Protein AF-A0A523TCR0-F1 (afdb_monomer_lite)

Radius of gyration: 12.7 Å; chains: 1; bounding box: 30×18×32 Å

Sequence (39 aa):
MKGEILSCPSCGLELEVTENKGDSVELKELGIEGEDWGE

pLDDT: mean 86.43, std 13.18, range [54.59, 96.81]

Secondary structure (DSSP, 8-state):
-TT-EEE-TTT--EEEEEEE-SS-EEEEEE----S----

Foldseek 3Di:
DAQDWDADPVPRWIWGFHDDPPVDTDIDTPDPPPDPPDD

Structure (mmCIF, N/CA/C/O backbone):
data_AF-A0A523TCR0-F1
#
_entry.id   AF-A0A523TCR0-F1
#
loop_
_atom_site.group_PDB
_atom_site.id
_atom_site.type_symbol
_atom_site.label_atom_id
_atom_site.label_alt_id
_atom_site.label_comp_id
_atom_site.label_asym_id
_atom_site.label_entity_id
_atom_site.label_seq_id
_atom_site.pdbx_PDB_ins_code
_atom_site.Cartn_x
_atom_site.Cartn_y
_atom_site.Cartn_z
_atom_site.occupancy
_atom_site.B_iso_or_equiv
_atom_site.auth_seq_id
_atom_site.auth_comp_id
_atom_site.auth_asym_id
_atom_site.auth_atom_id
_atom_site.pdbx_PDB_model_num
ATOM 1 N N . MET A 1 1 ? -1.495 -7.725 9.441 1.00 70.06 1 MET A N 1
ATOM 2 C CA . MET A 1 1 ? -0.595 -7.164 10.498 1.00 70.06 1 MET A CA 1
ATOM 3 C C . MET A 1 1 ? 0.197 -5.983 9.925 1.00 70.06 1 MET A C 1
ATOM 5 O O . MET A 1 1 ? 0.196 -5.852 8.715 1.00 70.06 1 MET A O 1
ATOM 9 N N . LYS A 1 2 ? 0.849 -5.107 10.718 1.00 91.94 2 LYS A N 1
ATOM 10 C CA . LYS A 1 2 ? 1.692 -4.022 10.147 1.00 91.94 2 LYS A CA 1
ATOM 11 C C . LYS A 1 2 ? 2.878 -4.616 9.366 1.00 91.94 2 LYS A C 1
ATOM 13 O O . LYS A 1 2 ? 3.534 -5.509 9.893 1.00 91.94 2 LYS A O 1
ATOM 18 N N . GLY A 1 3 ? 3.137 -4.120 8.156 1.00 93.94 3 GLY A N 1
ATOM 19 C CA . GLY A 1 3 ? 4.154 -4.621 7.219 1.00 93.94 3 GLY A CA 1
ATOM 20 C C . GLY A 1 3 ? 3.701 -5.801 6.351 1.00 93.94 3 GLY A C 1
ATOM 21 O O . GLY A 1 3 ? 4.493 -6.353 5.598 1.00 93.94 3 GLY A O 1
ATOM 22 N N . GLU A 1 4 ? 2.445 -6.227 6.468 1.00 95.62 4 GLU A N 1
ATOM 23 C CA . GLU A 1 4 ? 1.873 -7.267 5.612 1.00 95.62 4 GLU A CA 1
ATOM 24 C C . GLU A 1 4 ? 1.611 -6.726 4.205 1.00 95.62 4 GLU A C 1
ATOM 26 O O . GLU A 1 4 ? 1.101 -5.612 4.064 1.00 95.62 4 GLU A O 1
ATOM 31 N N . ILE A 1 5 ? 1.940 -7.526 3.185 1.00 95.06 5 ILE A N 1
ATOM 32 C CA . ILE A 1 5 ? 1.702 -7.185 1.781 1.00 95.06 5 ILE A CA 1
ATOM 33 C C . ILE A 1 5 ? 0.434 -7.876 1.290 1.00 95.06 5 ILE A C 1
ATOM 35 O O . ILE A 1 5 ? 0.263 -9.085 1.449 1.00 95.06 5 ILE A O 1
ATOM 39 N N . LEU A 1 6 ? -0.449 -7.093 0.681 1.00 94.38 6 LEU A N 1
ATOM 40 C CA . LEU A 1 6 ? -1.732 -7.514 0.145 1.00 94.38 6 LEU A CA 1
ATOM 41 C C . LEU A 1 6 ? -1.765 -7.242 -1.356 1.00 94.38 6 LEU A C 1
ATOM 43 O O . LEU A 1 6 ? -1.443 -6.144 -1.801 1.00 94.38 6 LEU A O 1
ATOM 47 N N . SER A 1 7 ? -2.215 -8.215 -2.139 1.00 93.94 7 SER A N 1
ATOM 48 C CA . SER A 1 7 ? -2.473 -8.023 -3.568 1.00 93.94 7 SER A CA 1
ATOM 49 C C . SER A 1 7 ? -3.948 -7.694 -3.777 1.00 93.94 7 SER A C 1
ATOM 51 O O . SER A 1 7 ? -4.818 -8.458 -3.354 1.00 93.94 7 SER A O 1
ATOM 53 N N . CYS A 1 8 ? -4.254 -6.576 -4.433 1.00 92.31 8 CYS A N 1
ATOM 54 C CA . CYS A 1 8 ? -5.628 -6.203 -4.746 1.00 92.31 8 CYS A CA 1
ATOM 55 C C . CYS A 1 8 ? -6.142 -7.036 -5.934 1.00 92.31 8 CYS A C 1
ATOM 57 O O . CYS A 1 8 ? -5.696 -6.817 -7.062 1.00 92.31 8 CYS A O 1
ATOM 59 N N . PRO A 1 9 ? -7.112 -7.951 -5.747 1.00 93.69 9 PRO A N 1
ATOM 60 C CA . PRO A 1 9 ? -7.584 -8.819 -6.829 1.00 93.69 9 PRO A CA 1
ATOM 61 C C . PRO A 1 9 ? -8.339 -8.062 -7.933 1.00 93.69 9 PRO A C 1
ATOM 63 O O . PRO A 1 9 ? -8.534 -8.601 -9.017 1.00 93.69 9 PRO A O 1
ATOM 66 N N . SER A 1 10 ? -8.771 -6.825 -7.667 1.00 94.25 10 SER A N 1
ATOM 67 C CA . SER A 1 10 ? -9.536 -6.011 -8.616 1.00 94.25 10 SER A CA 1
ATOM 68 C C . SER A 1 10 ? -8.658 -5.241 -9.604 1.00 94.25 10 SER A C 1
ATOM 70 O O . SER A 1 10 ? -9.058 -5.064 -10.751 1.00 94.25 10 SER A O 1
ATOM 72 N N . CYS A 1 11 ? -7.489 -4.756 -9.172 1.00 90.62 11 CYS A N 1
ATOM 73 C CA . CYS A 1 11 ? -6.611 -3.911 -9.995 1.00 90.62 11 CYS A CA 1
ATOM 74 C C . CYS A 1 11 ? -5.165 -4.414 -10.100 1.00 90.62 11 CYS A C 1
ATOM 76 O O . CYS A 1 11 ? -4.405 -3.881 -10.900 1.00 90.62 11 CYS A O 1
ATOM 78 N N . GLY A 1 12 ? -4.781 -5.426 -9.320 1.00 89.75 12 GLY A N 1
ATOM 79 C CA . GLY A 1 12 ? -3.439 -6.004 -9.336 1.00 89.75 12 GLY A CA 1
ATOM 80 C C . GLY A 1 12 ? -2.381 -5.230 -8.546 1.00 89.75 12 GLY A C 1
ATOM 81 O O . GLY A 1 12 ? -1.228 -5.640 -8.566 1.00 89.75 12 GLY A O 1
ATOM 82 N N . LEU A 1 13 ? -2.743 -4.149 -7.845 1.00 91.12 13 LEU A N 1
ATOM 83 C CA . LEU A 1 13 ? -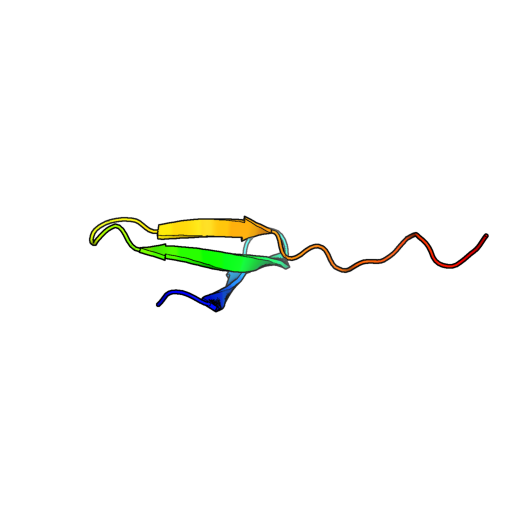1.799 -3.399 -7.009 1.00 91.12 13 LEU A CA 1
ATOM 84 C C . LEU A 1 13 ? -1.297 -4.229 -5.825 1.00 91.12 13 LEU A C 1
ATOM 86 O O . LEU A 1 13 ? -2.069 -4.960 -5.198 1.00 91.12 13 LEU A O 1
ATOM 90 N N . GLU A 1 14 ? -0.028 -4.041 -5.481 1.00 94.31 14 GLU A N 1
ATOM 91 C CA . GLU A 1 14 ? 0.542 -4.476 -4.209 1.00 94.31 14 GLU A CA 1
ATOM 92 C C . GLU A 1 14 ? 0.376 -3.355 -3.178 1.00 94.31 14 GLU A C 1
ATOM 94 O O . GLU A 1 14 ? 0.622 -2.184 -3.460 1.00 94.31 14 GLU A O 1
ATOM 99 N N . LEU A 1 15 ? -0.093 -3.697 -1.982 1.00 94.69 15 LEU A N 1
ATOM 100 C CA . LEU A 1 15 ? -0.408 -2.756 -0.910 1.00 94.69 15 LEU A CA 1
ATOM 101 C C . LEU A 1 15 ? 0.284 -3.207 0.379 1.00 94.69 15 LEU A C 1
ATOM 103 O O . LEU A 1 15 ? 0.182 -4.371 0.750 1.00 94.69 15 LEU A O 1
ATOM 107 N N . GLU A 1 16 ? 0.933 -2.295 1.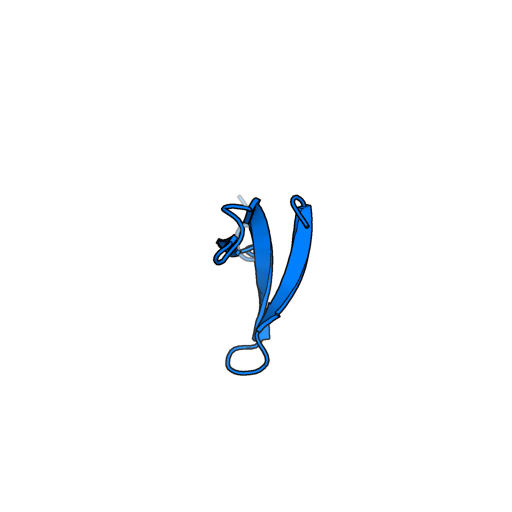095 1.00 95.75 16 GLU A N 1
ATOM 108 C CA . GLU A 1 16 ? 1.502 -2.546 2.423 1.00 95.75 16 GLU A CA 1
ATOM 109 C C . GLU A 1 16 ? 0.564 -2.032 3.521 1.00 95.75 16 GLU A C 1
ATOM 111 O O . GLU A 1 16 ? 0.099 -0.892 3.473 1.00 95.75 16 GLU A O 1
ATOM 116 N N . VAL A 1 17 ? 0.337 -2.843 4.557 1.00 96.81 17 VAL A N 1
ATOM 117 C CA . VAL A 1 17 ? -0.343 -2.407 5.785 1.00 96.81 17 VAL A CA 1
ATOM 118 C C . VAL A 1 17 ? 0.589 -1.530 6.627 1.00 96.81 17 VAL A C 1
ATOM 120 O O . VAL A 1 17 ? 1.508 -2.031 7.278 1.00 96.81 17 VAL A O 1
ATOM 123 N N . THR A 1 18 ? 0.326 -0.227 6.702 1.00 96.38 18 THR A N 1
ATOM 124 C CA . THR A 1 18 ? 1.167 0.728 7.448 1.00 96.38 18 THR A CA 1
ATOM 125 C C . THR A 1 18 ? 0.718 0.918 8.899 1.00 96.38 18 THR A C 1
ATOM 127 O O . THR A 1 18 ? 1.550 1.170 9.780 1.00 96.38 18 THR A O 1
ATOM 130 N N . GLU A 1 19 ? -0.574 0.728 9.178 1.00 96.38 19 GLU A N 1
ATOM 131 C CA . GLU A 1 19 ? -1.163 0.837 10.514 1.00 96.38 19 GLU A CA 1
ATOM 132 C C . GLU A 1 19 ? -2.351 -0.123 10.697 1.00 96.38 19 GLU A C 1
ATOM 134 O O . GLU A 1 19 ? -3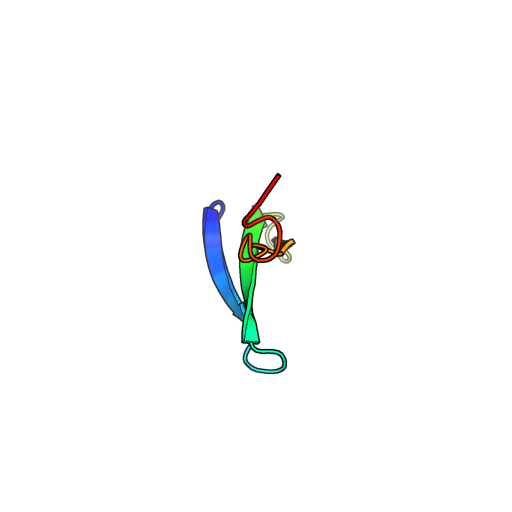.091 -0.410 9.757 1.00 96.38 19 GLU A O 1
ATOM 139 N N . ASN A 1 20 ? -2.540 -0.620 11.924 1.00 94.31 20 ASN A N 1
ATOM 140 C CA . ASN A 1 20 ? -3.683 -1.444 12.317 1.00 94.31 20 ASN A CA 1
ATOM 141 C C . ASN A 1 20 ? -4.439 -0.752 13.461 1.00 94.31 20 ASN A C 1
ATOM 143 O O . ASN A 1 20 ? -3.870 -0.531 14.529 1.00 94.31 20 ASN A O 1
ATOM 147 N N . LYS A 1 21 ? -5.717 -0.439 13.228 1.00 93.69 21 LYS A N 1
ATOM 148 C CA . LYS A 1 21 ? -6.625 0.256 14.154 1.00 93.69 21 LYS A CA 1
ATOM 149 C C . LYS A 1 21 ? -7.690 -0.676 14.748 1.00 93.69 21 LYS A C 1
ATOM 151 O O . LYS A 1 21 ? -8.724 -0.210 15.216 1.00 93.69 21 LYS A O 1
ATOM 156 N N . GLY A 1 22 ? -7.457 -1.989 14.726 1.00 90.19 22 GLY A N 1
ATOM 157 C CA . GLY A 1 22 ? -8.394 -3.014 15.187 1.00 90.19 22 GLY A CA 1
ATOM 158 C C . GLY A 1 22 ? -9.371 -3.409 14.085 1.00 90.19 22 GLY A C 1
ATOM 159 O O . GLY A 1 22 ? -9.146 -4.397 13.392 1.00 90.19 22 GLY A O 1
ATOM 160 N N . ASP A 1 23 ? -10.428 -2.617 13.900 1.00 95.06 23 ASP A N 1
ATOM 161 C CA . ASP A 1 23 ? -11.485 -2.879 12.907 1.00 95.06 23 ASP A CA 1
ATOM 162 C C . ASP A 1 23 ? -11.118 -2.424 11.485 1.00 95.06 23 ASP A C 1
ATOM 164 O O . ASP A 1 23 ? -11.830 -2.706 10.522 1.00 95.06 23 ASP A O 1
ATOM 168 N N . SER A 1 24 ? -10.014 -1.690 11.338 1.00 94.75 24 SER A N 1
ATOM 169 C CA . SER A 1 24 ? -9.538 -1.180 10.053 1.00 94.75 24 SER A CA 1
ATOM 170 C C . SER A 1 24 ? -8.016 -1.155 9.990 1.00 94.75 24 SER A C 1
ATOM 172 O O . SER A 1 24 ? -7.324 -1.148 11.011 1.00 94.75 24 SER A O 1
ATOM 174 N N . VAL A 1 25 ? -7.497 -1.138 8.767 1.00 96.06 25 VAL A N 1
ATOM 175 C CA . VAL A 1 25 ? -6.072 -0.997 8.478 1.00 96.06 25 V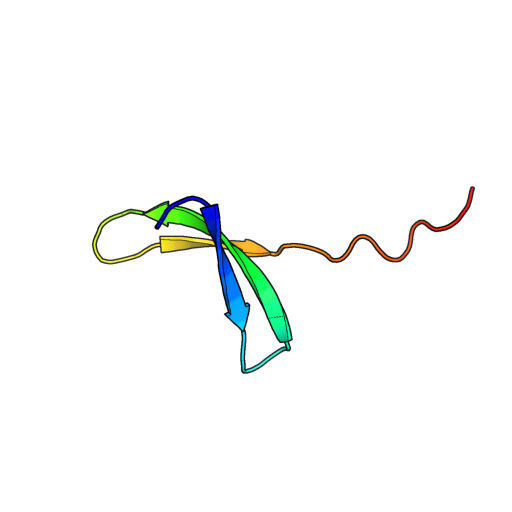AL A CA 1
ATOM 176 C C . VAL A 1 25 ? -5.866 0.162 7.515 1.00 96.06 25 VAL A C 1
ATOM 178 O O . VAL A 1 25 ? -6.716 0.419 6.663 1.00 96.06 25 VAL A O 1
ATOM 181 N N . GLU A 1 26 ? -4.739 0.852 7.647 1.00 96.38 26 GLU A N 1
ATOM 182 C CA . GLU A 1 26 ? -4.284 1.796 6.629 1.00 96.38 26 GLU A CA 1
ATOM 183 C C . GLU A 1 26 ? -3.342 1.088 5.664 1.00 96.38 26 GLU A C 1
ATOM 185 O O . GLU A 1 26 ? -2.473 0.316 6.080 1.00 96.38 26 GLU A O 1
ATOM 190 N N . LEU A 1 27 ? -3.545 1.345 4.373 1.00 95.44 27 LEU A N 1
ATOM 191 C C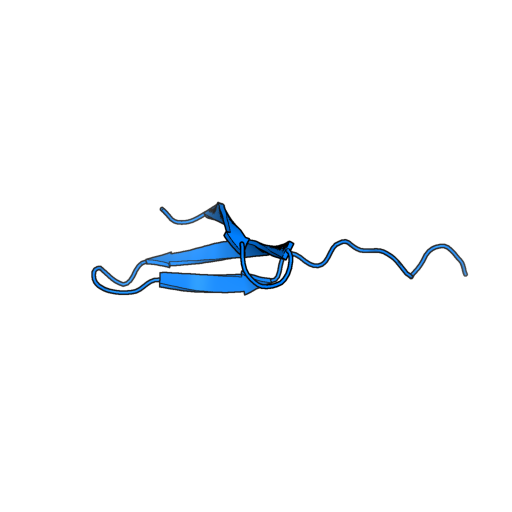A . LEU A 1 27 ? -2.807 0.726 3.283 1.00 95.44 27 LEU A CA 1
ATOM 192 C C . LEU A 1 27 ? -2.040 1.797 2.515 1.00 95.44 27 LEU A C 1
ATOM 194 O O . LEU A 1 27 ? -2.555 2.891 2.281 1.00 95.44 27 LEU A O 1
ATOM 198 N 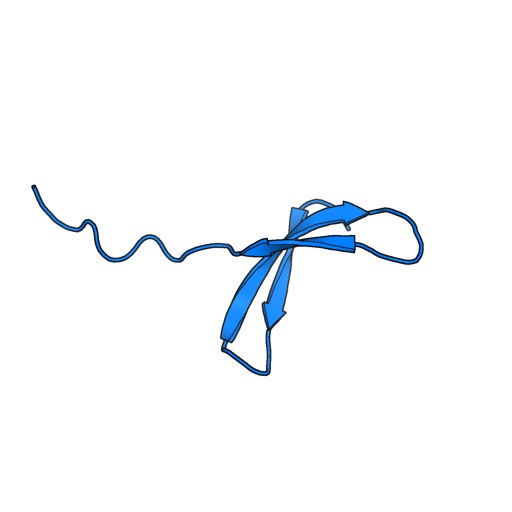N . LYS A 1 28 ? -0.824 1.464 2.095 1.00 94.75 28 LYS A N 1
ATOM 199 C CA . LYS A 1 28 ? -0.031 2.257 1.160 1.00 94.75 28 LYS A CA 1
ATOM 200 C C . LYS A 1 28 ? 0.220 1.432 -0.092 1.00 94.75 28 LYS A C 1
ATOM 202 O O . LYS A 1 28 ? 0.621 0.278 0.012 1.00 94.75 28 LYS A O 1
ATOM 207 N N . GLU A 1 29 ? 0.016 2.028 -1.260 1.00 93.38 29 GLU A N 1
ATOM 208 C CA . GLU A 1 29 ? 0.403 1.412 -2.528 1.00 93.38 29 GLU A CA 1
ATOM 209 C C . GLU A 1 29 ? 1.917 1.192 -2.560 1.00 93.38 29 GLU A C 1
ATOM 211 O O . GLU A 1 29 ? 2.707 2.129 -2.396 1.00 93.38 29 GLU A O 1
ATOM 216 N N . LEU A 1 30 ? 2.317 -0.062 -2.753 1.00 88.81 30 LEU A N 1
ATOM 217 C CA . LEU A 1 30 ? 3.666 -0.402 -3.154 1.00 88.81 30 LEU A CA 1
ATOM 218 C C . LEU A 1 30 ? 3.733 -0.174 -4.656 1.00 88.81 30 LEU A C 1
ATOM 220 O O . LEU A 1 30 ? 3.338 -1.015 -5.461 1.00 88.81 30 LEU A O 1
ATOM 224 N N . GLY A 1 31 ? 4.175 1.025 -5.027 1.00 73.00 31 GLY A N 1
ATOM 225 C CA . GLY A 1 31 ? 4.543 1.293 -6.404 1.00 73.00 31 GLY A CA 1
ATOM 226 C C . GLY A 1 31 ? 5.634 0.309 -6.813 1.00 73.00 31 GLY A C 1
ATOM 227 O O . GLY A 1 31 ? 6.650 0.186 -6.132 1.00 73.00 31 GLY A O 1
ATOM 228 N N . ILE A 1 32 ? 5.429 -0.382 -7.929 1.00 66.38 32 ILE A N 1
ATOM 229 C CA . ILE A 1 32 ? 6.551 -0.939 -8.673 1.00 66.38 32 ILE A CA 1
ATOM 230 C C . ILE A 1 32 ? 7.272 0.294 -9.213 1.00 66.38 32 ILE A C 1
ATOM 232 O O . ILE A 1 32 ? 6.710 1.012 -10.038 1.00 66.38 32 ILE A O 1
ATOM 236 N N . GLU A 1 33 ? 8.465 0.599 -8.706 1.00 61.72 33 GLU A N 1
ATOM 237 C CA . GLU A 1 33 ? 9.335 1.613 -9.306 1.00 61.72 33 GLU A CA 1
ATOM 238 C C . GLU A 1 33 ? 9.743 1.138 -10.713 1.00 61.72 33 GLU A C 1
ATOM 240 O O . GLU A 1 33 ? 10.759 0.489 -10.936 1.00 61.72 33 GLU A O 1
ATOM 245 N N . GLY A 1 34 ? 8.879 1.408 -11.678 1.00 64.25 34 GLY A N 1
ATOM 246 C CA . GLY A 1 34 ? 9.134 1.404 -13.107 1.00 64.25 34 GLY A CA 1
ATOM 247 C C . GLY A 1 34 ? 8.167 2.451 -13.622 1.00 64.25 34 GLY A C 1
ATOM 248 O O . GLY A 1 34 ? 6.968 2.223 -13.594 1.00 64.25 34 GLY A O 1
ATOM 249 N N . GLU A 1 35 ? 8.596 3.677 -13.897 1.00 57.91 35 GLU A N 1
ATOM 250 C CA . GLU A 1 35 ? 9.486 4.020 -15.001 1.00 57.91 35 GLU A CA 1
ATOM 251 C C . GLU A 1 35 ? 10.411 5.205 -14.637 1.00 57.91 35 GLU A C 1
ATOM 253 O O . GLU A 1 35 ? 10.122 6.339 -14.991 1.00 57.91 35 GLU A O 1
ATOM 258 N N . ASP A 1 36 ? 11.538 4.966 -13.961 1.00 63.22 36 ASP A N 1
ATOM 259 C CA . ASP A 1 36 ? 12.694 5.890 -14.002 1.00 63.22 36 ASP A CA 1
ATOM 260 C C . ASP A 1 36 ? 13.970 5.081 -14.280 1.00 63.22 36 ASP A C 1
ATOM 262 O O . ASP A 1 36 ? 14.967 5.087 -13.564 1.00 63.22 36 ASP A O 1
ATOM 266 N N . TRP A 1 37 ? 13.892 4.261 -15.328 1.00 70.62 37 TRP A N 1
ATOM 267 C CA . TRP A 1 37 ? 15.066 3.643 -15.928 1.00 70.62 37 TRP A CA 1
ATOM 268 C C . TRP A 1 37 ? 15.668 4.631 -16.933 1.00 70.62 37 TRP A C 1
ATOM 270 O O . TRP A 1 37 ? 15.488 4.468 -18.138 1.00 70.62 37 TRP A O 1
ATOM 280 N N . GLY A 1 38 ? 16.385 5.640 -16.431 1.00 65.19 38 GLY A N 1
ATOM 281 C CA . GLY A 1 38 ? 17.343 6.421 -17.218 1.00 65.19 38 GLY A CA 1
ATOM 282 C C . GLY A 1 38 ? 17.175 7.939 -17.167 1.00 65.19 38 GLY A C 1
ATOM 283 O O . GLY A 1 38 ? 16.413 8.500 -17.952 1.00 65.19 38 GLY A O 1
ATOM 284 N N . GLU A 1 39 ? 18.035 8.579 -16.374 1.00 54.59 39 GLU A N 1
ATOM 285 C CA . GLU A 1 39 ? 18.860 9.700 -16.852 1.00 54.59 39 GLU A CA 1
ATOM 286 C C . GLU A 1 39 ? 20.319 9.240 -17.001 1.00 54.59 39 GLU A C 1
ATOM 288 O O . GLU A 1 39 ? 20.798 8.470 -16.132 1.00 54.59 39 GLU A O 1
#